Protein AF-A0A7S4FH14-F1 (afdb_monomer_lite)

Organism: NCBI:txid73025

Secondary structure (DSSP, 8-state):
-HHHHHHHHHHHHHHHHHHHHHHHHHHHHHHHHHHHHHHHHHHHHHHHHHHHHHHHHHHHHHHHHHHHHHHHHHHHHHHHHHHHHHHHHHHHHHHHHHHHHHHHHHHGGGS-HHHHHHHHHHHHHHHHHTT----S---HHHHH--HHHHHHHHHTT---SHHHHHH-

Radius of gyration: 48.87 Å; chains: 1; bounding box: 81×20×142 Å

Foldseek 3Di:
DVVVVVVVVVVVVVVVVVVVVVVVVVVVVVVVVVVVVVVVVVVVVVVVVVVVVVVVVVVVVVVVVVVVVVVVVVVVVVVVVVVVVVVVVCVLQVVVLVVLLVVCVVPVPVDDPVVSVVVSVVVCVVCVVVVRDHDPDHQNLVSPHDPVRLVVVVVVVQDNDSVSSSVD

Structure (mmCIF, N/CA/C/O backbone):
data_AF-A0A7S4FH14-F1
#
_entry.id   AF-A0A7S4FH14-F1
#
loop_
_atom_site.group_PDB
_atom_site.id
_atom_site.type_symbol
_atom_site.label_atom_id
_atom_site.label_alt_id
_atom_site.label_comp_id
_atom_site.label_asym_id
_atom_site.label_entity_id
_atom_site.label_seq_id
_atom_site.pdbx_PDB_ins_code
_atom_site.Cartn_x
_atom_site.Cartn_y
_atom_site.Cartn_z
_atom_site.occupancy
_atom_site.B_iso_or_equiv
_atom_site.auth_seq_id
_atom_site.auth_comp_id
_atom_site.auth_asym_id
_atom_site.auth_atom_id
_atom_site.pdbx_PDB_model_num
ATOM 1 N N . ALA A 1 1 ? -48.590 -9.017 102.529 1.00 54.22 1 ALA A N 1
ATOM 2 C CA . ALA A 1 1 ? -47.200 -8.582 102.793 1.00 54.22 1 ALA A CA 1
ATOM 3 C C . ALA A 1 1 ? -46.765 -7.620 101.686 1.00 54.22 1 ALA A C 1
ATOM 5 O O . ALA A 1 1 ? -46.846 -8.013 100.527 1.00 54.22 1 ALA A O 1
ATOM 6 N N . PRO A 1 2 ? -46.324 -6.393 102.009 1.00 77.00 2 PRO A N 1
ATOM 7 C CA . PRO A 1 2 ? -46.083 -5.311 101.038 1.00 77.00 2 PRO A CA 1
ATOM 8 C C . PRO A 1 2 ? -45.003 -5.642 99.998 1.00 77.00 2 PRO A C 1
ATOM 10 O O . PRO A 1 2 ? -45.086 -5.206 98.858 1.00 77.00 2 PRO A O 1
ATOM 13 N N . LYS A 1 3 ? -44.042 -6.501 100.355 1.00 75.88 3 LYS A N 1
ATOM 14 C CA . LYS A 1 3 ? -43.006 -6.980 99.432 1.00 75.88 3 LYS A CA 1
ATOM 15 C C . LYS A 1 3 ? -43.547 -7.832 98.275 1.00 75.88 3 LYS A C 1
ATOM 17 O O . LYS A 1 3 ? -42.924 -7.837 97.229 1.00 75.88 3 LYS A O 1
ATOM 22 N N . ARG A 1 4 ? -44.677 -8.537 98.444 1.00 77.31 4 ARG A N 1
ATOM 23 C CA . ARG A 1 4 ? -45.289 -9.333 97.359 1.00 77.31 4 ARG A CA 1
ATOM 24 C C . ARG A 1 4 ? -46.034 -8.450 96.357 1.00 77.31 4 ARG A C 1
ATOM 26 O O . ARG A 1 4 ? -45.814 -8.601 95.170 1.00 77.31 4 ARG A O 1
ATOM 33 N N . ALA A 1 5 ? -46.812 -7.480 96.839 1.00 78.06 5 ALA A N 1
ATOM 34 C CA . ALA A 1 5 ? -47.514 -6.523 95.978 1.00 78.06 5 ALA A CA 1
ATOM 35 C C . ALA A 1 5 ? -46.546 -5.602 95.208 1.00 78.06 5 ALA A C 1
ATOM 37 O O . ALA A 1 5 ? -46.769 -5.291 94.046 1.00 78.06 5 ALA A O 1
ATOM 38 N N . ALA A 1 6 ? -45.434 -5.198 95.836 1.00 81.12 6 ALA A N 1
ATOM 39 C CA . ALA A 1 6 ? -44.381 -4.444 95.153 1.00 81.12 6 ALA A CA 1
ATOM 40 C C . ALA A 1 6 ? -43.664 -5.272 94.071 1.00 81.12 6 ALA A C 1
ATOM 42 O O . ALA A 1 6 ? -43.244 -4.716 93.062 1.00 81.12 6 ALA A O 1
ATOM 43 N N . LEU A 1 7 ? -43.530 -6.585 94.283 1.00 84.12 7 LEU A N 1
ATOM 44 C CA . LEU A 1 7 ? -42.937 -7.506 93.314 1.00 84.12 7 LEU A CA 1
ATOM 45 C C . LEU A 1 7 ? -43.879 -7.727 92.125 1.00 84.12 7 LEU A C 1
ATOM 47 O O . LEU A 1 7 ? -43.431 -7.653 90.994 1.00 84.12 7 LEU A O 1
ATOM 51 N N . GLU A 1 8 ? -45.177 -7.896 92.376 1.00 84.81 8 GLU A N 1
ATOM 52 C CA . GLU A 1 8 ? -46.213 -8.038 91.344 1.00 84.81 8 GLU A CA 1
ATOM 53 C C . GLU A 1 8 ? -46.329 -6.783 90.463 1.00 84.81 8 GLU A C 1
ATOM 55 O O . GLU A 1 8 ? -46.238 -6.878 89.246 1.00 84.81 8 GLU A O 1
ATOM 60 N N . SER A 1 9 ? -46.372 -5.587 91.063 1.00 83.31 9 SER A N 1
ATOM 61 C CA . SER A 1 9 ? -46.390 -4.324 90.305 1.00 83.31 9 SER A CA 1
ATOM 62 C C . SER A 1 9 ? -45.100 -4.069 89.513 1.00 83.31 9 SER A C 1
ATOM 64 O O . SER A 1 9 ? -45.132 -3.444 88.453 1.00 83.31 9 SER A O 1
ATOM 66 N N . ALA A 1 10 ? -43.948 -4.519 90.020 1.00 84.44 10 ALA A N 1
ATOM 67 C CA . ALA A 1 10 ? -42.700 -4.461 89.266 1.00 84.44 10 ALA A CA 1
ATOM 68 C C . ALA A 1 10 ? -42.701 -5.464 88.103 1.00 84.44 10 ALA A C 1
ATOM 70 O O . ALA A 1 10 ? -42.185 -5.126 87.045 1.00 84.44 10 ALA A O 1
ATOM 71 N N . GLN A 1 11 ? -43.300 -6.644 88.289 1.00 85.12 11 GLN A N 1
ATOM 72 C CA . GLN A 1 11 ? -43.427 -7.680 87.266 1.00 85.12 11 GLN A CA 1
ATOM 73 C C . GLN A 1 11 ? -44.318 -7.213 86.109 1.00 85.12 11 GLN A C 1
ATOM 75 O O . GLN A 1 11 ? -43.882 -7.263 84.968 1.00 85.12 11 GLN A O 1
ATOM 80 N N . GLU A 1 12 ? -45.495 -6.648 86.399 1.00 88.50 12 GLU A N 1
ATOM 81 C CA . GLU A 1 12 ? -46.400 -6.104 85.372 1.00 88.50 12 GLU A CA 1
ATOM 82 C C . GLU A 1 12 ? -45.733 -5.006 84.532 1.00 88.50 12 GLU A C 1
ATOM 84 O O . GLU A 1 12 ? -45.836 -5.000 83.308 1.00 88.50 12 GLU A O 1
ATOM 89 N N . LYS A 1 13 ? -44.987 -4.096 85.174 1.00 87.44 13 LYS A N 1
ATOM 90 C CA . LYS A 1 13 ? -44.222 -3.058 84.462 1.00 87.44 13 LYS A CA 1
ATOM 91 C C . LYS A 1 13 ? -43.101 -3.637 83.608 1.00 87.44 13 LYS A C 1
ATOM 93 O O . LYS A 1 13 ? -42.772 -3.071 82.571 1.00 87.44 13 LYS A O 1
ATOM 98 N N . LEU A 1 14 ? -42.473 -4.714 84.070 1.00 90.25 14 LEU A N 1
ATOM 99 C CA . LEU A 1 14 ? -41.422 -5.404 83.330 1.00 90.25 14 LEU A CA 1
ATOM 100 C C . LEU A 1 14 ? -42.018 -6.063 82.078 1.00 90.25 14 LEU A C 1
ATOM 102 O O . LEU A 1 14 ? -41.462 -5.907 80.996 1.00 90.25 14 LEU A O 1
ATOM 106 N N . ASP A 1 15 ? -43.187 -6.691 82.208 1.00 90.81 15 ASP A N 1
ATOM 107 C CA . ASP A 1 15 ? -43.908 -7.317 81.099 1.00 90.81 15 ASP A CA 1
ATOM 108 C C . ASP A 1 15 ? -44.404 -6.276 80.074 1.00 90.81 15 ASP A C 1
ATOM 110 O O . ASP A 1 15 ? -44.220 -6.466 78.873 1.00 90.81 15 ASP A O 1
ATOM 114 N N . GLU A 1 16 ? -44.937 -5.129 80.520 1.00 90.94 16 GLU A N 1
ATOM 115 C CA . GLU A 1 16 ? -45.293 -4.006 79.632 1.00 90.94 16 GLU A CA 1
ATOM 116 C C . GLU A 1 16 ? -44.080 -3.464 78.863 1.00 90.94 16 GLU A C 1
ATOM 118 O O . GLU A 1 16 ? -44.149 -3.247 77.653 1.00 90.94 16 GLU A O 1
ATOM 123 N N . MET A 1 17 ? -42.956 -3.245 79.550 1.00 89.31 17 MET A N 1
ATOM 124 C CA . MET A 1 17 ? -41.737 -2.738 78.912 1.00 89.31 17 MET A CA 1
ATOM 125 C C . MET A 1 17 ? -41.138 -3.759 77.938 1.00 89.31 17 MET A C 1
ATOM 127 O O . MET A 1 17 ? -40.645 -3.360 76.885 1.00 89.31 17 MET A O 1
ATOM 131 N N . ASN A 1 18 ? -41.217 -5.056 78.249 1.00 91.25 18 ASN A N 1
ATOM 132 C CA . ASN A 1 18 ? -40.794 -6.122 77.341 1.00 91.25 18 ASN A CA 1
ATOM 133 C C . ASN A 1 18 ? -41.663 -6.170 76.079 1.00 91.25 18 ASN A C 1
ATOM 135 O O . ASN A 1 18 ? -41.116 -6.272 74.988 1.00 91.25 18 ASN A O 1
ATOM 139 N N . ALA A 1 19 ? -42.985 -6.018 76.197 1.00 92.06 19 ALA A N 1
ATOM 140 C CA . ALA A 1 19 ? -43.875 -5.995 75.036 1.00 92.06 19 ALA A CA 1
ATOM 141 C C . ALA A 1 19 ? -43.591 -4.799 74.106 1.00 92.06 19 ALA A C 1
ATOM 143 O O . ALA A 1 19 ? -43.599 -4.930 72.882 1.00 92.06 19 ALA A O 1
ATOM 144 N N . VAL A 1 20 ? -43.297 -3.623 74.676 1.00 92.56 20 VAL A N 1
ATOM 145 C CA . VAL A 1 20 ? -42.885 -2.441 73.896 1.00 92.56 20 VAL A CA 1
ATOM 146 C C . VAL A 1 20 ? -41.519 -2.654 73.240 1.00 92.56 20 VAL A C 1
ATOM 148 O O . VAL A 1 20 ? -41.323 -2.238 72.097 1.00 92.56 20 VAL A O 1
ATOM 151 N N . LEU A 1 21 ? -40.583 -3.299 73.943 1.00 92.88 21 LEU A N 1
ATOM 152 C CA . LEU A 1 21 ? -39.266 -3.637 73.409 1.00 92.88 21 LEU A CA 1
ATOM 153 C C . LEU A 1 21 ? -39.378 -4.600 72.220 1.00 92.88 21 LEU A C 1
ATOM 155 O O . LEU A 1 21 ? -38.785 -4.320 71.183 1.00 92.88 21 LEU A O 1
ATOM 159 N N . GLU A 1 22 ? -40.159 -5.675 72.347 1.00 93.56 22 GLU A N 1
ATOM 160 C CA . GLU A 1 22 ? -40.385 -6.650 71.271 1.00 93.56 22 GLU A CA 1
ATOM 161 C C . GLU A 1 22 ? -41.003 -5.980 70.039 1.00 93.56 22 GLU A C 1
ATOM 163 O O . GLU A 1 22 ? -40.469 -6.107 68.940 1.00 93.56 22 GLU A O 1
ATOM 168 N N . ALA A 1 23 ? -42.051 -5.168 70.217 1.00 92.81 23 ALA A N 1
ATOM 169 C CA . ALA A 1 23 ? -42.683 -4.454 69.106 1.00 92.81 23 ALA A CA 1
ATOM 170 C C . ALA A 1 23 ? -41.734 -3.458 68.409 1.00 92.81 23 ALA A C 1
ATOM 172 O O . ALA A 1 23 ? -41.819 -3.250 67.198 1.00 92.81 23 ALA A O 1
ATOM 173 N N . ALA A 1 24 ? -40.833 -2.812 69.159 1.00 92.31 24 ALA A N 1
ATOM 174 C CA . ALA A 1 24 ? -39.822 -1.923 68.590 1.00 92.31 24 ALA A CA 1
ATOM 175 C C . ALA A 1 24 ? -38.715 -2.696 67.853 1.00 92.31 24 ALA A C 1
ATOM 177 O O . ALA A 1 24 ? -38.249 -2.230 66.815 1.00 92.31 24 ALA A O 1
ATOM 178 N N . GLN A 1 25 ? -38.316 -3.865 68.365 1.00 93.50 25 GLN A N 1
ATOM 179 C CA . GLN A 1 25 ? -37.344 -4.753 67.721 1.00 93.50 25 GLN A CA 1
ATOM 180 C C . GLN A 1 25 ? -37.886 -5.334 66.414 1.00 93.50 25 GLN A C 1
ATOM 182 O O . GLN A 1 25 ? -37.171 -5.337 65.420 1.00 93.50 25 GLN A O 1
ATOM 187 N N . GLU A 1 26 ? -39.152 -5.748 66.387 1.00 94.75 26 GLU A N 1
ATOM 188 C CA . GLU A 1 26 ? -39.795 -6.305 65.193 1.00 94.75 26 GLU A CA 1
ATOM 189 C C . GLU A 1 26 ? -39.882 -5.259 64.067 1.00 94.75 26 GLU A C 1
ATOM 191 O O . GLU A 1 26 ? -39.520 -5.525 62.924 1.00 94.75 26 GLU A O 1
ATOM 196 N N . LYS A 1 27 ? -40.244 -4.014 64.411 1.00 93.31 27 LYS A N 1
ATOM 197 C CA . LYS A 1 27 ? -40.225 -2.883 63.468 1.00 93.31 27 LYS A CA 1
ATOM 198 C C . LYS A 1 27 ? -38.829 -2.521 62.980 1.00 93.31 27 LYS A C 1
ATOM 200 O O . LYS A 1 27 ? -38.676 -2.103 61.837 1.00 93.31 27 LYS A O 1
ATOM 205 N N . LEU A 1 28 ? -37.831 -2.598 63.860 1.00 94.56 28 LEU A N 1
ATOM 206 C CA . LEU A 1 28 ? -36.446 -2.345 63.478 1.00 94.56 28 LEU A CA 1
ATOM 207 C C . LEU A 1 28 ? -35.993 -3.389 62.456 1.00 94.56 28 LEU A C 1
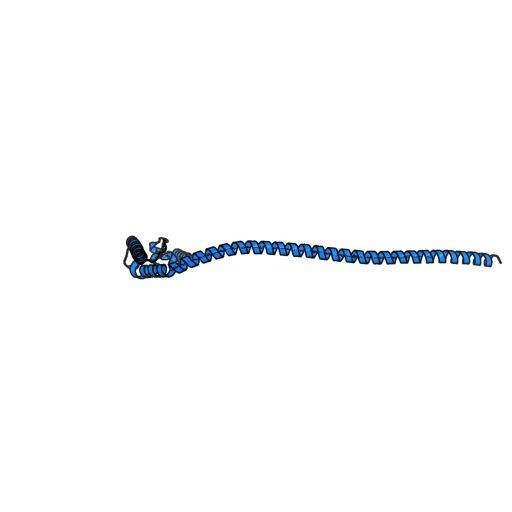ATOM 209 O O . LEU A 1 28 ? -35.438 -3.014 61.431 1.00 94.56 28 LEU A O 1
ATOM 213 N N . GLN A 1 29 ? -36.306 -4.660 62.708 1.00 95.50 29 GLN A N 1
ATOM 214 C CA . GLN A 1 29 ? -35.957 -5.763 61.824 1.00 95.50 29 GLN A CA 1
ATOM 215 C C . GLN A 1 29 ? -36.623 -5.632 60.446 1.00 95.50 29 GLN A C 1
ATOM 217 O O . GLN A 1 29 ? -35.950 -5.782 59.435 1.00 95.50 29 GLN A O 1
ATOM 222 N N . GLU A 1 30 ? -37.905 -5.254 60.385 1.00 95.31 30 GLU A N 1
ATOM 223 C CA . GLU A 1 30 ? -38.603 -5.011 59.111 1.00 95.31 30 GLU A CA 1
ATOM 224 C C . GLU A 1 30 ? -37.921 -3.912 58.273 1.00 95.31 30 GLU A C 1
ATOM 226 O O . GLU A 1 30 ? -37.735 -4.062 57.064 1.00 95.31 30 GLU A O 1
ATOM 231 N N . VAL A 1 31 ? -37.499 -2.818 58.917 1.00 95.81 31 VAL A N 1
ATOM 232 C CA . VAL A 1 31 ? -36.790 -1.720 58.241 1.00 95.81 31 VAL A CA 1
ATOM 233 C C . VAL A 1 31 ? -35.374 -2.130 57.830 1.00 95.81 31 VAL A C 1
ATOM 235 O O . VAL A 1 31 ? -34.914 -1.721 56.765 1.00 95.81 31 VAL A O 1
ATOM 238 N N . GLU A 1 32 ? -34.672 -2.915 58.650 1.00 95.38 32 GLU A N 1
ATOM 239 C CA . GLU A 1 32 ? -33.343 -3.446 58.323 1.00 95.38 32 GLU A CA 1
ATOM 240 C C . GLU A 1 32 ? -33.396 -4.387 57.110 1.00 95.38 32 GLU A C 1
ATOM 242 O O . GLU A 1 32 ? -32.584 -4.233 56.196 1.00 95.38 32 GLU A O 1
ATOM 247 N N . ASP A 1 33 ? -34.395 -5.271 57.043 1.00 95.75 33 ASP A N 1
ATOM 248 C CA . ASP A 1 33 ? -34.609 -6.182 55.915 1.00 95.75 33 ASP A CA 1
ATOM 249 C C . ASP A 1 33 ? -34.937 -5.412 54.617 1.00 95.75 33 ASP A C 1
ATOM 251 O O . ASP A 1 33 ? -34.396 -5.706 53.544 1.00 95.75 33 ASP A O 1
ATOM 255 N N . GLU A 1 34 ? -35.797 -4.385 54.691 1.00 95.94 34 GLU A N 1
ATOM 256 C CA . GLU A 1 34 ? -36.117 -3.536 53.534 1.00 95.94 34 GLU A CA 1
ATOM 257 C C . GLU A 1 34 ? -34.889 -2.739 53.063 1.00 95.94 34 GLU A C 1
ATOM 259 O O . GLU A 1 34 ? -34.645 -2.621 51.856 1.00 95.94 34 GLU A O 1
ATOM 264 N N . LEU A 1 35 ? -34.085 -2.232 54.005 1.00 96.50 35 LEU A N 1
ATOM 265 C CA . LEU A 1 35 ? -32.837 -1.532 53.712 1.00 96.50 35 LEU A CA 1
ATOM 266 C C . LEU A 1 35 ? -31.837 -2.457 53.008 1.00 96.50 35 LEU A C 1
ATOM 268 O O . LEU A 1 35 ? -31.251 -2.053 52.002 1.00 96.50 35 LEU A O 1
ATOM 272 N N . GLU A 1 36 ? -31.665 -3.689 53.493 1.00 96.62 36 GLU A N 1
ATOM 273 C CA . GLU A 1 36 ? -30.766 -4.675 52.885 1.00 96.62 36 GLU A CA 1
ATOM 274 C C . GLU A 1 36 ? -31.208 -5.021 51.457 1.00 96.62 36 GLU A C 1
ATOM 276 O O . GLU A 1 36 ? -30.391 -5.025 50.528 1.00 96.62 36 GLU A O 1
ATOM 281 N N . HIS A 1 37 ? -32.512 -5.216 51.240 1.00 96.75 37 HIS A N 1
ATOM 282 C CA . HIS A 1 37 ? -33.063 -5.453 49.907 1.00 96.75 37 HIS A CA 1
ATOM 283 C C . HIS A 1 37 ? -32.822 -4.267 48.956 1.00 96.75 37 HIS A C 1
ATOM 285 O O . HIS A 1 37 ? -32.394 -4.451 47.806 1.00 96.75 37 HIS A O 1
ATOM 291 N N . LEU A 1 38 ? -33.072 -3.035 49.417 1.00 96.69 38 LEU A N 1
ATOM 292 C CA . LEU A 1 38 ? -32.818 -1.827 48.628 1.00 96.69 38 LEU A CA 1
ATOM 293 C C . LEU A 1 38 ? -31.334 -1.681 48.294 1.00 96.69 38 LEU A C 1
ATOM 295 O O . LEU A 1 38 ? -30.996 -1.336 47.161 1.00 96.69 38 LEU A O 1
ATOM 299 N N . GLN A 1 39 ? -30.457 -1.964 49.255 1.00 96.56 39 GLN A N 1
ATOM 300 C CA . GLN A 1 39 ? -29.017 -1.857 49.075 1.00 96.56 39 GLN A CA 1
ATOM 301 C C . GLN A 1 39 ? -28.499 -2.896 48.076 1.00 96.56 39 GLN A C 1
ATOM 303 O O . GLN A 1 39 ? -27.777 -2.537 47.148 1.00 96.56 39 GLN A O 1
ATOM 308 N N . SER A 1 40 ? -28.963 -4.145 48.165 1.00 97.25 40 SER A N 1
ATOM 309 C CA . SER A 1 40 ? -28.644 -5.190 47.184 1.00 97.25 40 SER A CA 1
ATOM 310 C C . SER A 1 40 ? -29.100 -4.821 45.764 1.00 97.25 40 SER A C 1
ATOM 312 O O . SER A 1 40 ? -28.355 -4.978 44.789 1.00 97.25 40 SER A O 1
ATOM 314 N N . THR A 1 41 ? -30.309 -4.265 45.639 1.00 97.06 41 THR A N 1
ATOM 315 C CA . THR A 1 41 ? -30.852 -3.812 44.349 1.00 97.06 41 THR A CA 1
ATOM 316 C C . THR A 1 41 ? -30.047 -2.638 43.788 1.00 97.06 41 THR A C 1
ATOM 318 O O . THR A 1 41 ? -29.736 -2.605 42.595 1.00 97.06 41 THR A O 1
ATOM 321 N N . TYR A 1 42 ? -29.681 -1.684 44.646 1.00 97.44 42 TYR A N 1
ATOM 322 C CA . TYR A 1 42 ? -28.856 -0.539 44.279 1.00 97.44 42 TYR A CA 1
ATOM 323 C C . TYR A 1 42 ? -27.480 -0.983 43.776 1.00 97.44 42 TYR A C 1
ATOM 325 O O . TYR A 1 42 ? -27.076 -0.582 42.685 1.00 97.44 42 TYR A O 1
ATOM 333 N N . ASP A 1 43 ? -26.798 -1.861 44.512 1.00 97.56 43 ASP A N 1
ATOM 334 C CA . ASP A 1 43 ? -25.472 -2.360 44.144 1.00 97.56 43 ASP A CA 1
ATOM 335 C C . ASP A 1 43 ? -25.506 -3.117 42.809 1.00 97.56 43 ASP A C 1
ATOM 337 O O . ASP A 1 43 ? -24.645 -2.910 41.949 1.00 97.56 43 ASP A O 1
ATOM 341 N N . THR A 1 44 ? -26.551 -3.921 42.585 1.00 97.44 44 THR A N 1
ATOM 342 C CA . THR A 1 44 ? -26.769 -4.616 41.308 1.00 97.44 44 THR A CA 1
ATOM 343 C C . THR A 1 44 ? -26.967 -3.621 40.163 1.00 97.44 44 THR A C 1
ATOM 345 O O . THR A 1 44 ? -26.296 -3.716 39.136 1.00 97.44 44 THR A O 1
ATOM 348 N N . SER A 1 45 ? -27.827 -2.614 40.344 1.00 97.19 45 SER A N 1
ATOM 349 C CA . SER A 1 45 ? -28.076 -1.591 39.321 1.00 97.19 45 SER A CA 1
ATOM 350 C C . SER A 1 45 ? -26.831 -0.753 39.011 1.00 97.19 45 SER A C 1
ATOM 352 O O . SER A 1 45 ? -26.592 -0.402 37.852 1.00 97.19 45 SER A O 1
ATOM 354 N N . VAL A 1 46 ? -26.011 -0.444 40.019 1.00 98.06 46 VAL A N 1
ATOM 355 C CA . VAL A 1 46 ? -24.742 0.270 39.833 1.00 98.06 46 VAL A CA 1
ATOM 356 C C . VAL A 1 46 ? -23.748 -0.588 39.053 1.00 98.06 46 VAL A C 1
ATOM 358 O O . VAL A 1 46 ? -23.106 -0.071 38.134 1.00 98.06 46 VAL A O 1
ATOM 361 N N . ALA A 1 47 ? -23.645 -1.882 39.363 1.00 97.75 47 ALA A N 1
ATOM 362 C CA . ALA A 1 47 ? -22.787 -2.806 38.625 1.00 97.75 47 ALA A CA 1
ATOM 363 C C . ALA A 1 47 ? -23.218 -2.933 37.153 1.00 97.75 47 ALA A C 1
ATOM 365 O O . ALA A 1 47 ? -22.383 -2.826 36.253 1.00 97.75 47 ALA A O 1
ATOM 366 N N . GLU A 1 48 ? -24.520 -3.077 36.890 1.00 97.75 48 GLU A N 1
ATOM 367 C CA . GLU A 1 48 ? -25.065 -3.120 35.527 1.00 97.75 48 GLU A CA 1
ATOM 368 C C . GLU A 1 48 ? -24.793 -1.825 34.757 1.00 97.75 48 GLU A C 1
ATOM 370 O O . GLU A 1 48 ? -24.375 -1.859 33.598 1.00 97.75 48 GLU A O 1
ATOM 375 N N . LYS A 1 49 ? -24.976 -0.667 35.403 1.00 97.94 49 LYS A N 1
ATOM 376 C CA . LYS A 1 49 ? -24.664 0.629 34.798 1.00 97.94 49 LYS A CA 1
ATOM 377 C C . LYS A 1 49 ? -23.190 0.711 34.388 1.00 97.94 49 LYS A C 1
ATOM 379 O O . LYS A 1 49 ? -22.902 1.146 33.274 1.00 97.94 49 LYS A O 1
ATOM 384 N N . GLN A 1 50 ? -22.273 0.290 35.258 1.00 97.94 50 GLN A N 1
ATOM 385 C CA . GLN A 1 50 ? -20.836 0.315 34.973 1.00 97.94 50 GLN A CA 1
ATOM 386 C C . GLN A 1 50 ? -20.459 -0.613 33.809 1.00 97.94 50 GLN A C 1
ATOM 388 O O . GLN A 1 50 ? -19.674 -0.212 32.947 1.00 97.94 50 GLN A O 1
ATOM 393 N N . ASP A 1 51 ? -21.039 -1.817 33.733 1.00 97.94 51 ASP A N 1
ATOM 394 C CA . ASP A 1 51 ? -20.822 -2.723 32.594 1.00 97.94 51 ASP A CA 1
ATOM 395 C C . ASP A 1 51 ? -21.321 -2.105 31.281 1.00 97.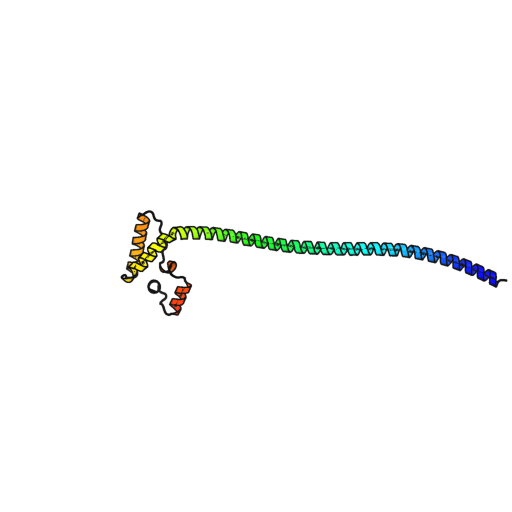94 51 ASP A C 1
ATOM 397 O O . ASP A 1 51 ? -20.615 -2.107 30.269 1.00 97.94 51 ASP A O 1
ATOM 401 N N . LEU A 1 52 ? -22.513 -1.505 31.296 1.00 98.12 52 LEU A N 1
ATOM 402 C CA . LEU A 1 52 ? -23.073 -0.843 30.120 1.00 98.12 52 LEU A CA 1
ATOM 403 C C . LEU A 1 52 ? -22.210 0.338 29.661 1.00 98.12 52 LEU A C 1
ATOM 405 O O . LEU A 1 52 ? -21.930 0.453 28.465 1.00 98.12 52 LEU A O 1
ATOM 409 N N . GLU A 1 53 ? -21.743 1.182 30.584 1.00 97.94 53 GLU A N 1
ATOM 410 C CA . GLU A 1 53 ? -20.833 2.293 30.278 1.00 97.94 53 GLU A CA 1
ATOM 411 C C . GLU A 1 53 ? -19.521 1.789 29.657 1.00 97.94 53 GLU A C 1
ATOM 413 O O . GLU A 1 53 ? -19.089 2.303 28.619 1.00 97.94 53 GLU A O 1
ATOM 418 N N . PHE A 1 54 ? -18.932 0.727 30.217 1.00 97.81 54 PHE A N 1
ATOM 419 C CA . PHE A 1 54 ? -17.730 0.099 29.667 1.00 97.81 54 PHE A CA 1
ATOM 420 C C . PHE A 1 54 ? -17.959 -0.450 28.252 1.00 97.81 54 PHE A C 1
ATOM 422 O O . PHE A 1 54 ? -17.148 -0.235 27.346 1.00 97.81 54 PHE A O 1
ATOM 429 N N . ARG A 1 55 ? -19.081 -1.139 28.025 1.00 97.69 55 ARG A N 1
ATOM 430 C CA . ARG A 1 55 ? -19.422 -1.705 26.714 1.00 97.69 55 ARG A CA 1
ATOM 431 C C . ARG A 1 55 ? -19.657 -0.626 25.663 1.00 97.69 55 ARG A C 1
ATOM 433 O O . ARG A 1 55 ? -19.256 -0.816 24.511 1.00 97.69 55 ARG A O 1
ATOM 440 N N . ILE A 1 56 ? -20.277 0.491 26.040 1.00 98.12 56 ILE A N 1
ATOM 441 C CA . ILE A 1 56 ? -20.475 1.645 25.156 1.00 98.12 56 ILE A CA 1
ATOM 442 C C . ILE A 1 56 ? -19.124 2.240 24.754 1.00 98.12 56 ILE A C 1
ATOM 444 O O . ILE A 1 56 ? -18.878 2.417 23.559 1.00 98.12 56 ILE A O 1
ATOM 448 N N . ASP A 1 57 ? -18.231 2.489 25.714 1.00 97.88 57 ASP A N 1
ATOM 449 C CA . ASP A 1 57 ? -16.893 3.025 25.439 1.00 97.88 57 ASP A CA 1
ATOM 450 C C . ASP A 1 57 ? -16.083 2.088 24.527 1.00 97.88 57 ASP A C 1
ATOM 452 O O . ASP A 1 57 ? -15.534 2.512 23.505 1.00 97.88 57 ASP A O 1
ATOM 456 N N . LEU A 1 58 ? -16.085 0.785 24.826 1.00 97.88 58 LEU A N 1
ATOM 457 C CA . LEU A 1 58 ? -15.409 -0.218 24.006 1.00 97.88 58 LEU A CA 1
ATOM 458 C C . LEU A 1 58 ? -15.964 -0.262 22.575 1.00 97.88 58 LEU A C 1
ATOM 460 O O . LEU A 1 58 ? -15.195 -0.326 21.611 1.00 97.88 58 LEU A O 1
ATOM 464 N N . SER A 1 59 ? -17.289 -0.236 22.423 1.00 97.88 59 SER A N 1
ATOM 465 C CA . SER A 1 59 ? -17.946 -0.246 21.113 1.00 97.88 59 SER A CA 1
ATOM 466 C C . SER A 1 59 ? -17.627 1.020 20.315 1.00 97.88 59 SER A C 1
ATOM 468 O O . SER A 1 59 ? -17.271 0.933 19.140 1.00 97.88 59 SER A O 1
ATOM 470 N N . SER A 1 60 ? -17.653 2.186 20.966 1.00 97.50 60 SER A N 1
ATOM 471 C CA . SER A 1 60 ? -17.299 3.474 20.362 1.00 97.50 60 SER A CA 1
ATOM 472 C C . SER A 1 60 ? -15.865 3.473 19.827 1.00 97.50 60 SER A C 1
ATOM 474 O O . SER A 1 60 ? -15.632 3.781 18.656 1.00 97.50 60 SER A O 1
ATOM 476 N N . LYS A 1 61 ? -14.903 3.010 20.637 1.00 97.75 61 LYS A N 1
ATOM 477 C CA . LYS A 1 61 ? -13.494 2.875 20.229 1.00 97.75 61 LYS A CA 1
ATOM 478 C C . LYS A 1 61 ? -13.326 1.937 19.036 1.00 97.75 61 LYS A C 1
ATOM 480 O O . LYS A 1 61 ? -12.591 2.250 18.099 1.00 97.75 61 LYS A O 1
ATOM 485 N N . ARG A 1 62 ? -14.026 0.797 19.035 1.00 97.88 62 ARG A N 1
ATOM 486 C CA . ARG A 1 62 ? -14.010 -0.151 17.907 1.00 97.88 62 ARG A CA 1
ATOM 487 C C . ARG A 1 62 ? -14.588 0.464 16.637 1.00 97.88 62 ARG A C 1
ATOM 489 O O . ARG A 1 62 ? -14.006 0.291 15.569 1.00 97.88 62 ARG A O 1
ATOM 496 N N . LEU A 1 63 ? -15.694 1.194 16.748 1.00 97.94 63 LEU A N 1
ATOM 497 C CA . LEU A 1 63 ? -16.335 1.856 15.615 1.00 97.94 63 LEU A CA 1
ATOM 498 C C . LEU A 1 63 ? -15.434 2.948 15.033 1.00 97.94 63 LEU A C 1
ATOM 500 O O . LEU A 1 63 ? -15.273 3.023 13.816 1.00 97.94 63 LEU A O 1
ATOM 504 N N . GLN A 1 64 ? -14.779 3.739 15.884 1.00 97.19 64 GLN A N 1
ATOM 505 C CA . GLN A 1 64 ? -13.811 4.739 15.444 1.00 97.19 64 GLN A CA 1
ATOM 506 C C . GLN A 1 64 ? -12.637 4.096 14.693 1.00 97.19 64 GLN A C 1
ATOM 508 O O . GLN A 1 64 ? -12.289 4.549 13.602 1.00 97.19 64 GLN A O 1
ATOM 513 N N . ALA A 1 65 ? -12.062 3.016 15.230 1.00 96.94 65 ALA A N 1
ATOM 514 C CA . ALA A 1 65 ? -10.979 2.291 14.570 1.00 96.94 65 ALA A CA 1
ATOM 515 C C . ALA A 1 65 ? -11.418 1.706 13.216 1.00 96.94 65 ALA A C 1
ATOM 517 O O . ALA A 1 65 ? -10.709 1.850 12.222 1.00 96.94 65 ALA A O 1
ATOM 518 N N . ALA A 1 66 ? -12.609 1.103 13.144 1.00 97.75 66 ALA A N 1
ATOM 519 C CA . ALA A 1 66 ? -13.164 0.582 11.896 1.00 97.75 66 ALA A CA 1
ATOM 520 C C . ALA A 1 66 ? -13.405 1.694 10.859 1.00 97.75 66 ALA A C 1
ATOM 522 O O . ALA A 1 66 ? -13.100 1.520 9.680 1.00 97.75 66 ALA A O 1
ATOM 523 N N . SER A 1 67 ? -13.893 2.860 11.289 1.00 95.88 67 SER A N 1
ATOM 524 C CA . SER A 1 67 ? -14.068 4.033 10.424 1.00 95.88 67 SER A CA 1
ATOM 525 C C . SER A 1 67 ? -12.731 4.529 9.857 1.00 95.88 67 SER A C 1
ATOM 527 O O . SER A 1 67 ? -12.597 4.754 8.655 1.00 95.88 67 SER A O 1
ATOM 529 N N . MET A 1 68 ? -11.688 4.603 10.689 1.00 95.62 68 MET A N 1
ATOM 530 C CA . MET A 1 68 ? -10.346 4.964 10.220 1.00 95.62 68 MET A CA 1
ATOM 531 C C . MET A 1 68 ? -9.795 3.953 9.208 1.00 95.62 68 MET A C 1
ATOM 533 O O . MET A 1 68 ? -9.270 4.356 8.172 1.00 95.62 68 MET A O 1
ATOM 537 N N . LEU A 1 69 ? -9.944 2.652 9.477 1.00 96.50 69 LEU A N 1
ATOM 538 C CA . LEU A 1 69 ? -9.485 1.589 8.577 1.00 96.50 69 LEU A CA 1
ATOM 539 C C . LEU A 1 69 ? -10.237 1.584 7.245 1.00 96.50 69 LEU A C 1
ATOM 541 O O . LEU A 1 69 ? -9.633 1.392 6.196 1.00 96.50 69 LEU A O 1
ATOM 545 N N . THR A 1 70 ? -11.550 1.804 7.264 1.00 96.50 70 THR A N 1
ATOM 546 C CA . THR A 1 70 ? -12.343 1.882 6.027 1.00 96.50 70 THR A CA 1
ATOM 547 C C . THR A 1 70 ? -11.960 3.102 5.197 1.00 96.50 70 THR A C 1
ATOM 549 O O . THR A 1 70 ? -11.815 2.986 3.982 1.00 96.50 70 THR A O 1
ATOM 552 N N . SER A 1 71 ? -11.708 4.247 5.839 1.00 94.88 71 SER A N 1
ATOM 553 C CA . SER A 1 71 ? -11.224 5.442 5.147 1.00 94.88 71 SER A CA 1
ATOM 554 C C . SER A 1 71 ? -9.827 5.255 4.552 1.00 94.88 71 SER A C 1
ATOM 556 O O . SER A 1 71 ? -9.596 5.697 3.427 1.00 94.88 71 SER A O 1
ATOM 558 N N . SER A 1 72 ? -8.888 4.637 5.277 1.00 94.56 72 SER A N 1
ATOM 559 C CA . SER A 1 72 ? -7.538 4.401 4.747 1.00 94.56 72 SER A CA 1
ATOM 560 C C . SER A 1 72 ? -7.553 3.380 3.611 1.00 94.56 72 SER A C 1
ATOM 562 O O . SER A 1 72 ? -6.882 3.579 2.600 1.00 94.56 72 SER A O 1
ATOM 564 N N . LEU A 1 73 ? -8.376 2.336 3.730 1.00 96.25 73 LEU A N 1
ATOM 565 C CA . LEU A 1 73 ? -8.545 1.334 2.684 1.00 96.25 73 LEU A CA 1
ATOM 566 C C . LEU A 1 73 ? -9.166 1.933 1.416 1.00 96.25 73 LEU A C 1
ATOM 568 O O . LEU A 1 73 ? -8.725 1.609 0.320 1.00 96.25 73 LEU A O 1
ATOM 572 N N . ALA A 1 74 ? -10.139 2.837 1.544 1.00 95.12 74 ALA A N 1
ATOM 573 C CA . ALA A 1 74 ? -10.744 3.503 0.391 1.00 95.12 74 ALA A CA 1
ATOM 574 C C . ALA A 1 74 ? -9.717 4.312 -0.422 1.00 95.12 74 ALA A C 1
ATOM 576 O O . ALA A 1 74 ? -9.726 4.261 -1.651 1.00 95.12 74 ALA A O 1
ATOM 577 N N . ALA A 1 75 ? -8.800 5.016 0.250 1.00 92.88 75 ALA A N 1
ATOM 578 C CA . ALA A 1 75 ? -7.709 5.718 -0.424 1.00 92.88 75 ALA A CA 1
ATOM 579 C C . ALA A 1 75 ? -6.752 4.744 -1.134 1.00 92.88 75 ALA A C 1
ATOM 581 O O . ALA A 1 75 ? -6.288 5.014 -2.243 1.00 92.88 75 ALA A O 1
ATOM 582 N N . GLU A 1 76 ? -6.489 3.595 -0.513 1.00 95.50 76 GLU A N 1
ATOM 583 C CA . GLU A 1 76 ? -5.601 2.576 -1.064 1.00 95.50 76 GLU A CA 1
ATOM 584 C C . GLU A 1 76 ? -6.187 1.892 -2.307 1.00 95.50 76 GLU A C 1
ATOM 586 O O . GLU A 1 76 ? -5.449 1.631 -3.253 1.00 95.50 76 GLU A O 1
ATOM 591 N N . VAL A 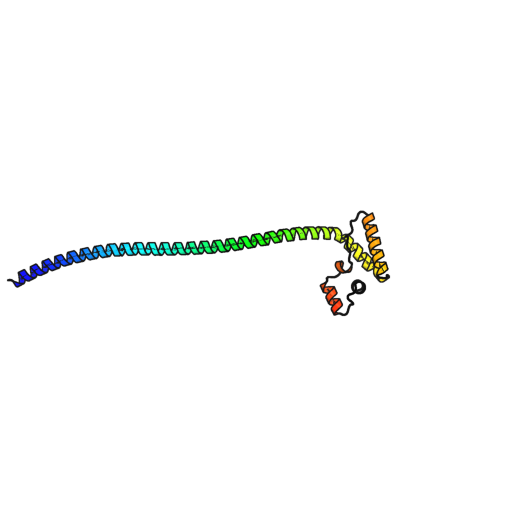1 77 ? -7.509 1.695 -2.366 1.00 96.12 77 VAL A N 1
ATOM 592 C CA . VAL A 1 77 ? -8.194 1.177 -3.563 1.00 96.12 77 VAL A CA 1
ATOM 593 C C . VAL A 1 77 ? -7.966 2.092 -4.767 1.00 96.12 77 VAL A C 1
ATOM 595 O O . VAL A 1 77 ? -7.517 1.621 -5.805 1.00 96.12 77 VAL A O 1
ATOM 598 N N . VAL A 1 78 ? -8.152 3.408 -4.616 1.00 95.75 78 VAL A N 1
ATOM 599 C CA . VAL A 1 78 ? -7.899 4.377 -5.704 1.00 95.75 78 VAL A CA 1
ATOM 600 C C . VAL A 1 78 ? -6.439 4.323 -6.168 1.00 95.75 78 VAL A C 1
ATOM 602 O O . VAL A 1 78 ? -6.133 4.395 -7.362 1.00 95.75 78 VAL A O 1
ATOM 605 N N . ARG A 1 79 ? -5.507 4.170 -5.222 1.00 96.38 79 ARG A N 1
ATOM 606 C CA . ARG A 1 79 ? -4.086 4.011 -5.538 1.00 96.38 79 ARG A CA 1
ATOM 607 C C . ARG A 1 79 ? -3.826 2.720 -6.318 1.00 96.38 79 ARG A C 1
ATOM 609 O O . ARG A 1 79 ? -3.019 2.733 -7.242 1.00 96.38 79 ARG A O 1
ATOM 616 N N . TRP A 1 80 ? -4.480 1.620 -5.963 1.00 97.19 80 TRP A N 1
ATOM 617 C CA . TRP A 1 80 ? -4.320 0.339 -6.651 1.00 97.19 80 TRP A CA 1
ATOM 618 C C . TRP A 1 80 ? -4.936 0.363 -8.043 1.00 97.19 80 TRP A C 1
ATOM 620 O O . TRP A 1 80 ? -4.300 -0.129 -8.968 1.00 97.19 80 TRP A O 1
ATOM 630 N N . ASP A 1 81 ? -6.090 1.003 -8.216 1.00 96.75 81 ASP A N 1
ATOM 631 C CA . ASP A 1 81 ? -6.712 1.184 -9.529 1.00 96.75 81 ASP A CA 1
ATOM 632 C C . ASP A 1 81 ? -5.791 1.979 -10.462 1.00 96.75 81 ASP A C 1
ATOM 634 O O . ASP A 1 81 ? -5.475 1.529 -11.563 1.00 96.75 81 ASP A O 1
ATOM 638 N N . SER A 1 82 ? -5.247 3.110 -9.994 1.00 95.81 82 SER A N 1
ATOM 639 C CA . SER A 1 82 ? -4.283 3.884 -10.795 1.00 95.81 82 SER A CA 1
ATOM 640 C C . SER A 1 82 ? -2.989 3.113 -11.091 1.00 95.81 82 SER A C 1
ATOM 642 O O . SER A 1 82 ? -2.417 3.249 -12.174 1.00 95.81 82 SER A O 1
ATOM 644 N N . LEU A 1 83 ? -2.521 2.277 -10.157 1.00 96.12 83 LEU A N 1
ATOM 645 C CA . LEU A 1 83 ? -1.369 1.405 -10.380 1.00 96.12 83 LEU A CA 1
ATOM 646 C C . LEU A 1 83 ? -1.669 0.334 -11.435 1.00 96.12 83 LEU A C 1
ATOM 648 O O . LEU A 1 83 ? -0.831 0.102 -12.301 1.00 96.12 83 LEU A O 1
ATOM 652 N N . LEU A 1 84 ? -2.846 -0.291 -11.386 1.00 96.81 84 LEU A N 1
ATOM 653 C CA . LEU A 1 84 ? -3.281 -1.285 -12.366 1.00 96.81 84 LEU A CA 1
ATOM 654 C C . LEU A 1 84 ? -3.366 -0.682 -13.769 1.00 96.81 84 LEU A C 1
ATOM 656 O O . LEU A 1 84 ? -2.817 -1.263 -14.701 1.00 96.81 84 LEU A O 1
ATOM 660 N N . GLU A 1 85 ? -3.951 0.509 -13.914 1.00 95.44 85 GLU A N 1
ATOM 661 C CA . GLU A 1 85 ? -3.997 1.212 -15.202 1.00 95.44 85 GLU A CA 1
ATOM 662 C C . GLU A 1 85 ? -2.597 1.504 -15.764 1.00 95.44 85 GLU A C 1
ATOM 664 O O . GLU A 1 85 ? -2.371 1.426 -16.974 1.00 95.44 85 GLU A O 1
ATOM 669 N N . ASN A 1 86 ? -1.645 1.867 -14.901 1.00 91.75 86 ASN A N 1
ATOM 670 C CA . ASN A 1 86 ? -0.269 2.121 -15.321 1.00 91.75 86 ASN A CA 1
ATOM 671 C C . ASN A 1 86 ? 0.445 0.826 -15.717 1.00 91.75 86 ASN A C 1
ATOM 673 O O . ASN A 1 86 ? 1.079 0.785 -16.770 1.00 91.75 86 ASN A O 1
ATOM 677 N N . LEU A 1 87 ? 0.287 -0.242 -14.931 1.00 93.06 87 LEU A N 1
ATOM 678 C CA . LEU A 1 87 ? 0.850 -1.555 -15.241 1.00 93.06 87 LEU A CA 1
ATOM 679 C C . LEU A 1 87 ? 0.293 -2.115 -16.550 1.00 93.06 87 LEU A C 1
ATOM 681 O O . LEU A 1 87 ? 1.046 -2.678 -17.338 1.00 93.06 87 LEU A O 1
ATOM 685 N N . GLU A 1 88 ? -0.996 -1.928 -16.829 1.00 92.69 88 GLU A N 1
ATOM 686 C CA . GLU A 1 88 ? -1.600 -2.374 -18.084 1.00 92.69 88 GLU A CA 1
ATOM 687 C C . GLU A 1 88 ? -0.991 -1.644 -19.292 1.00 92.69 88 GLU A C 1
ATOM 689 O O . GLU A 1 88 ? -0.622 -2.280 -20.284 1.00 92.69 88 GLU A O 1
ATOM 694 N N . LYS A 1 89 ? -0.785 -0.324 -19.188 1.00 88.56 89 LYS A N 1
ATOM 695 C CA . LYS A 1 89 ? -0.083 0.466 -20.217 1.00 88.56 89 LYS A CA 1
ATOM 696 C C . LYS A 1 89 ? 1.366 0.006 -20.396 1.00 88.56 89 LYS A C 1
ATOM 698 O O . LYS A 1 89 ? 1.831 -0.137 -21.528 1.00 88.56 89 LYS A O 1
ATOM 703 N N . GLU A 1 90 ? 2.080 -0.249 -19.301 1.00 87.75 90 GLU A N 1
ATOM 704 C CA . GLU A 1 90 ? 3.456 -0.756 -19.340 1.00 87.75 90 GLU A CA 1
ATOM 705 C C . GLU A 1 90 ? 3.530 -2.143 -19.986 1.00 87.75 90 GLU A C 1
ATOM 707 O O . GLU A 1 90 ? 4.384 -2.375 -20.843 1.00 87.75 90 GLU A O 1
ATOM 712 N N . MET A 1 91 ? 2.599 -3.043 -19.656 1.00 89.88 91 MET A N 1
ATOM 713 C CA . MET A 1 91 ? 2.510 -4.379 -20.247 1.00 89.88 91 MET A CA 1
ATOM 714 C C . MET A 1 91 ? 2.257 -4.331 -21.755 1.00 89.88 91 MET A C 1
ATOM 716 O O . MET A 1 91 ? 2.867 -5.104 -22.493 1.00 89.88 91 MET A O 1
ATOM 720 N N . GLN A 1 92 ? 1.410 -3.414 -22.232 1.00 89.06 92 GLN A N 1
ATOM 721 C CA . GLN A 1 92 ? 1.191 -3.214 -23.669 1.00 89.06 92 GLN A CA 1
ATOM 722 C C . GLN A 1 92 ? 2.466 -2.736 -24.384 1.00 89.06 92 GLN A C 1
ATOM 724 O O . GLN A 1 92 ? 2.756 -3.174 -25.498 1.00 89.06 92 GLN A O 1
ATOM 729 N N . CYS A 1 93 ? 3.263 -1.882 -23.733 1.00 87.62 93 CYS A N 1
ATOM 730 C CA . CYS A 1 93 ? 4.516 -1.358 -24.286 1.00 87.62 93 CYS A CA 1
ATOM 731 C C . CYS A 1 93 ? 5.705 -2.328 -24.148 1.00 87.62 93 CYS A C 1
ATOM 733 O O . CYS A 1 93 ? 6.714 -2.169 -24.843 1.00 87.62 93 CYS A O 1
ATOM 735 N N . LEU A 1 94 ? 5.609 -3.327 -23.266 1.00 89.88 94 LEU A N 1
ATOM 736 C CA . LEU A 1 94 ? 6.713 -4.209 -22.885 1.00 89.88 94 LEU A CA 1
ATOM 737 C C . LEU A 1 94 ? 7.389 -4.908 -24.081 1.00 89.88 94 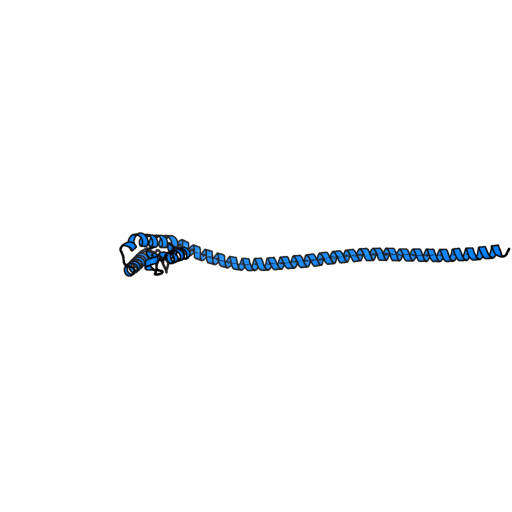LEU A C 1
ATOM 739 O O . LEU A 1 94 ? 8.617 -4.843 -24.164 1.00 89.88 94 LEU A O 1
ATOM 743 N N . PRO A 1 95 ? 6.670 -5.516 -25.048 1.00 90.94 95 PRO A N 1
ATOM 744 C CA . PRO A 1 95 ? 7.321 -6.186 -26.175 1.00 90.94 95 PRO A CA 1
ATOM 745 C C . PRO A 1 95 ? 8.158 -5.232 -27.036 1.00 90.94 95 PRO A C 1
ATOM 747 O O . PRO A 1 95 ? 9.239 -5.596 -27.500 1.00 90.94 95 PRO A O 1
ATOM 750 N N . LEU A 1 96 ? 7.684 -3.995 -27.226 1.00 91.38 96 LEU A N 1
ATOM 751 C CA . LEU A 1 96 ? 8.383 -2.973 -28.010 1.00 91.38 96 LEU A CA 1
ATOM 752 C C . LEU A 1 96 ? 9.620 -2.460 -27.274 1.00 91.38 96 LEU A C 1
ATOM 754 O O . LEU A 1 96 ? 10.676 -2.301 -27.885 1.00 91.38 96 LEU A O 1
ATOM 758 N N . ASN A 1 97 ? 9.512 -2.266 -25.961 1.00 90.88 97 ASN A N 1
ATOM 759 C CA . ASN A 1 97 ? 10.643 -1.901 -25.114 1.00 90.88 97 ASN A CA 1
ATOM 760 C C . ASN A 1 97 ? 11.734 -2.974 -25.123 1.00 90.88 97 ASN A C 1
ATOM 762 O O . ASN A 1 97 ? 12.905 -2.651 -25.316 1.00 90.88 97 ASN A O 1
ATOM 766 N N . VAL A 1 98 ? 11.358 -4.250 -24.996 1.00 92.31 98 VAL A N 1
ATOM 767 C CA . VAL A 1 98 ? 12.301 -5.376 -25.063 1.00 92.31 98 VAL A CA 1
ATOM 768 C C . VAL A 1 98 ? 12.952 -5.465 -26.442 1.00 92.31 98 VAL A C 1
ATOM 770 O O . VAL A 1 98 ? 14.164 -5.667 -26.534 1.00 92.31 98 VAL A O 1
ATOM 773 N N . PHE A 1 99 ? 12.189 -5.265 -27.520 1.00 92.38 99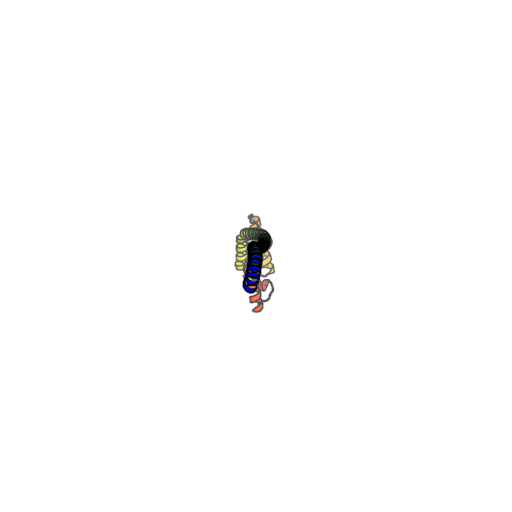 PHE A N 1
ATOM 774 C CA . PHE A 1 99 ? 12.732 -5.232 -28.878 1.00 92.38 99 PHE A CA 1
ATOM 775 C C . PHE A 1 99 ? 13.768 -4.113 -29.050 1.00 92.38 99 PHE A C 1
ATOM 777 O O . PHE A 1 99 ? 14.880 -4.371 -29.513 1.00 92.38 99 PHE A O 1
ATOM 784 N N . LEU A 1 100 ? 13.430 -2.886 -28.643 1.00 92.75 100 LEU A N 1
ATOM 785 C CA . LEU A 1 100 ? 14.334 -1.740 -28.732 1.00 92.75 100 LEU A CA 1
ATOM 786 C C . LEU A 1 100 ? 15.583 -1.945 -27.870 1.00 92.75 100 LEU A C 1
ATOM 788 O O . LEU A 1 100 ? 16.687 -1.727 -28.358 1.00 92.75 100 LEU A O 1
ATOM 792 N N . ALA A 1 101 ? 15.437 -2.432 -26.636 1.00 93.38 101 ALA A N 1
ATOM 793 C CA . ALA A 1 101 ? 16.568 -2.738 -25.762 1.00 93.38 101 ALA A CA 1
ATOM 794 C C . ALA A 1 101 ? 17.493 -3.801 -26.373 1.00 93.38 101 ALA A C 1
ATOM 796 O O . ALA A 1 101 ? 18.710 -3.622 -26.399 1.00 93.38 101 ALA A O 1
ATOM 797 N N . SER A 1 102 ? 16.920 -4.860 -26.946 1.00 93.94 102 SER A N 1
ATOM 798 C CA . SER A 1 102 ? 17.679 -5.914 -27.629 1.00 93.94 102 SER A CA 1
ATOM 799 C C . SER A 1 102 ? 18.437 -5.372 -28.845 1.00 93.94 102 SER A C 1
ATOM 801 O O . SER A 1 102 ? 19.605 -5.701 -29.045 1.00 93.94 102 SER A O 1
ATOM 803 N N . ALA A 1 103 ? 17.804 -4.501 -29.638 1.00 92.69 103 ALA A N 1
ATOM 804 C CA . ALA A 1 103 ? 18.448 -3.837 -30.767 1.00 92.69 103 ALA A CA 1
ATOM 805 C C . ALA A 1 103 ? 19.591 -2.913 -30.309 1.00 92.69 103 ALA A C 1
ATOM 807 O O . ALA A 1 103 ? 20.660 -2.904 -30.922 1.00 92.69 103 ALA A O 1
ATOM 808 N N . CYS A 1 104 ? 19.409 -2.180 -29.209 1.00 92.88 104 CYS A N 1
ATOM 809 C CA . CYS A 1 104 ? 20.471 -1.369 -28.624 1.00 92.88 104 CYS A CA 1
ATOM 810 C C . CYS A 1 104 ? 21.674 -2.233 -28.224 1.00 92.88 104 CYS A C 1
ATOM 812 O O . CYS A 1 104 ? 22.778 -1.963 -28.688 1.00 92.88 104 CYS A O 1
ATOM 814 N N . ILE A 1 105 ? 21.466 -3.308 -27.453 1.00 92.06 105 ILE A N 1
ATOM 815 C CA . ILE A 1 105 ? 22.545 -4.219 -27.026 1.00 92.06 105 ILE A CA 1
ATOM 816 C C . ILE A 1 105 ? 23.281 -4.806 -28.240 1.00 92.06 105 ILE A C 1
ATOM 818 O O . ILE A 1 105 ? 24.509 -4.845 -28.265 1.00 92.06 105 ILE A O 1
ATOM 822 N N . ALA A 1 106 ? 22.545 -5.226 -29.273 1.00 93.31 106 ALA A N 1
ATOM 823 C CA . ALA A 1 106 ? 23.128 -5.861 -30.452 1.00 93.31 106 ALA A CA 1
ATOM 824 C C . ALA A 1 106 ? 23.967 -4.907 -31.323 1.00 93.31 106 ALA A C 1
ATOM 826 O O . ALA A 1 106 ? 24.945 -5.343 -31.929 1.00 93.31 106 ALA A O 1
ATOM 827 N N . TYR A 1 107 ? 23.594 -3.624 -31.416 1.00 91.12 107 TYR A N 1
ATOM 828 C CA . TYR A 1 107 ? 24.182 -2.707 -32.401 1.00 91.12 107 TYR A CA 1
ATOM 829 C C . TYR A 1 107 ? 24.974 -1.535 -31.805 1.00 91.12 107 TYR A C 1
ATOM 831 O O . TYR A 1 107 ? 25.811 -0.974 -32.509 1.00 91.12 107 TYR A O 1
ATOM 839 N N . PHE A 1 108 ? 24.774 -1.144 -30.542 1.00 91.69 108 PHE A N 1
ATOM 840 C CA . PHE A 1 108 ? 25.395 0.067 -29.974 1.00 91.69 108 PHE A CA 1
ATOM 841 C C . PHE A 1 108 ? 26.921 0.009 -29.885 1.00 91.69 108 PHE A C 1
ATOM 843 O O . PHE A 1 108 ? 27.568 1.056 -29.992 1.00 91.69 108 PHE A O 1
ATOM 850 N N . GLY A 1 109 ? 27.499 -1.185 -29.727 1.00 87.81 109 GLY A N 1
ATOM 851 C CA . GLY A 1 109 ? 28.935 -1.361 -29.489 1.00 87.81 109 GLY A CA 1
ATOM 852 C C . GLY A 1 109 ? 29.842 -0.711 -30.542 1.00 87.81 109 GLY A C 1
ATOM 853 O O . GLY A 1 109 ? 30.920 -0.234 -30.205 1.00 87.81 109 GLY A O 1
ATOM 854 N N . ALA A 1 110 ? 29.398 -0.617 -31.799 1.00 88.50 110 ALA A N 1
ATOM 855 C CA . ALA A 1 110 ? 30.192 -0.057 -32.897 1.00 88.50 110 ALA A CA 1
ATOM 856 C C . ALA A 1 110 ? 29.988 1.454 -33.131 1.00 88.50 110 ALA A C 1
ATOM 858 O O . ALA A 1 110 ? 30.652 2.036 -33.990 1.00 88.50 110 ALA A O 1
ATOM 859 N N . PHE A 1 111 ? 29.057 2.098 -32.420 1.00 91.88 111 PHE A N 1
ATOM 860 C CA . PHE A 1 111 ? 28.589 3.446 -32.753 1.00 91.88 111 PHE A CA 1
ATOM 861 C C . PHE A 1 111 ? 28.791 4.462 -31.629 1.00 91.88 111 PHE A C 1
ATOM 863 O O . PHE A 1 111 ? 28.751 4.134 -30.445 1.00 91.88 111 PHE A O 1
ATOM 870 N N . THR A 1 112 ? 28.934 5.733 -32.017 1.00 91.38 112 THR A N 1
ATOM 871 C CA . THR A 1 112 ? 29.010 6.878 -31.099 1.00 91.38 112 THR A CA 1
ATOM 872 C C . THR A 1 112 ? 27.644 7.218 -30.501 1.00 91.38 112 THR A C 1
ATOM 874 O O . THR A 1 112 ? 26.608 6.972 -31.124 1.00 91.38 112 THR A O 1
ATOM 877 N N . ALA A 1 113 ? 27.629 7.858 -29.328 1.00 88.69 113 ALA A N 1
ATOM 878 C CA . ALA A 1 113 ? 26.401 8.250 -28.625 1.00 88.69 113 ALA A CA 1
ATOM 879 C C . ALA A 1 113 ? 25.408 9.028 -29.514 1.00 88.69 113 ALA A C 1
ATOM 881 O O . ALA A 1 113 ? 24.219 8.721 -29.559 1.00 88.69 113 ALA A O 1
ATOM 882 N N . SER A 1 114 ? 25.897 9.979 -30.316 1.00 91.06 114 SER A N 1
ATOM 883 C CA . SER A 1 114 ? 25.047 10.768 -31.219 1.00 91.06 114 SER A CA 1
ATOM 884 C C . SER A 1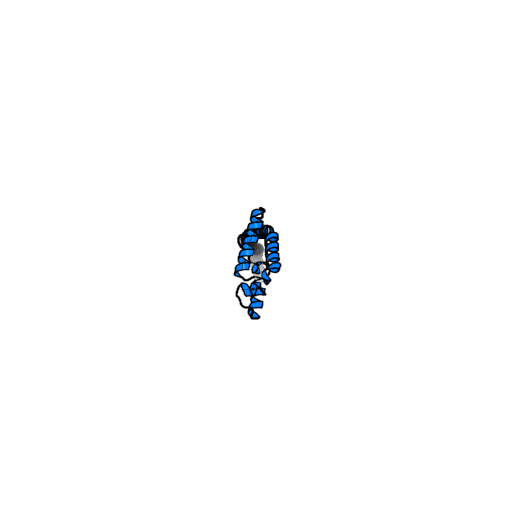 114 ? 24.425 9.945 -32.352 1.00 91.06 114 SER A C 1
ATOM 886 O O . SER A 1 114 ? 23.330 10.267 -32.817 1.00 91.06 114 SER A O 1
ATOM 888 N N . TYR A 1 115 ? 25.095 8.884 -32.809 1.00 92.75 115 TYR A N 1
ATOM 889 C CA . TYR A 1 115 ? 24.557 7.984 -33.827 1.00 92.75 115 TYR A CA 1
ATOM 890 C C . TYR A 1 115 ? 23.569 6.971 -33.235 1.00 92.75 115 TYR A C 1
ATOM 892 O O . TYR A 1 115 ? 22.546 6.689 -33.859 1.00 92.75 115 TYR A O 1
ATOM 900 N N . ARG A 1 116 ? 23.816 6.493 -32.007 1.00 93.00 116 ARG A N 1
ATOM 901 C CA . ARG A 1 116 ? 22.897 5.617 -31.257 1.00 93.00 116 ARG A CA 1
ATOM 902 C C . ARG A 1 116 ? 21.507 6.244 -31.105 1.00 93.00 116 ARG A C 1
ATOM 904 O O . ARG A 1 116 ? 20.512 5.593 -31.412 1.00 93.00 116 ARG A O 1
ATOM 911 N N . LEU A 1 117 ? 21.431 7.535 -30.764 1.00 90.56 117 LEU A N 1
ATOM 912 C CA . LEU A 1 117 ? 20.155 8.263 -30.681 1.00 90.56 117 LEU A CA 1
ATOM 913 C C . LEU A 1 117 ? 19.393 8.270 -32.018 1.00 90.56 117 LEU A C 1
ATOM 915 O O . LEU A 1 117 ? 18.187 8.037 -32.053 1.00 90.56 117 LEU A O 1
ATOM 919 N N . LYS A 1 118 ? 20.097 8.469 -33.141 1.00 93.00 118 LYS A N 1
ATOM 920 C CA . LYS A 1 118 ? 19.485 8.439 -34.484 1.00 93.00 118 LYS A CA 1
ATOM 921 C C . LYS A 1 118 ? 18.965 7.048 -34.859 1.00 93.00 118 LYS A C 1
ATOM 923 O O . LYS A 1 118 ? 17.943 6.949 -35.534 1.00 93.00 118 LYS A O 1
ATOM 928 N N . LEU A 1 119 ? 19.663 5.987 -34.451 1.00 92.88 119 LEU A N 1
ATOM 929 C CA . LEU A 1 119 ? 19.234 4.598 -34.654 1.00 92.88 119 LEU A CA 1
ATOM 930 C C . LEU A 1 119 ? 17.929 4.302 -33.914 1.00 92.88 119 LEU A C 1
ATOM 932 O O . LEU A 1 119 ? 17.000 3.786 -34.530 1.00 92.88 119 LEU A O 1
ATOM 936 N N . VAL A 1 120 ? 17.842 4.685 -32.637 1.00 92.12 120 VAL A N 1
ATOM 937 C CA . VAL A 1 120 ? 16.635 4.491 -31.819 1.00 92.12 120 VAL A CA 1
ATOM 938 C C . VAL A 1 120 ? 15.433 5.201 -32.438 1.00 92.12 120 VAL A C 1
ATOM 940 O O . VAL A 1 120 ? 14.390 4.579 -32.627 1.00 92.12 120 VAL A O 1
ATOM 943 N N . GLU A 1 121 ? 15.583 6.466 -32.834 1.00 91.75 121 GLU A N 1
ATOM 944 C CA . GLU A 1 121 ? 14.499 7.220 -33.479 1.00 91.75 121 GLU A CA 1
ATOM 945 C C . GLU A 1 121 ? 14.088 6.612 -34.827 1.00 91.75 121 GLU A C 1
ATOM 947 O O . GLU A 1 121 ? 12.899 6.518 -35.141 1.00 91.75 121 GLU A O 1
ATOM 952 N N . LYS A 1 122 ? 15.049 6.099 -35.606 1.00 93.12 122 LYS A N 1
ATOM 953 C CA . LYS A 1 122 ? 14.749 5.375 -36.847 1.00 93.12 122 LYS A CA 1
ATOM 954 C C . LYS A 1 122 ? 13.954 4.094 -36.580 1.00 93.12 122 LYS A C 1
ATOM 956 O O . LYS A 1 122 ? 12.998 3.821 -37.303 1.00 93.12 122 LYS A O 1
ATOM 961 N N . TRP A 1 123 ? 14.329 3.307 -35.573 1.00 93.25 123 TRP A N 1
ATOM 962 C CA . TRP A 1 123 ? 13.612 2.079 -35.219 1.00 93.25 123 TRP A CA 1
ATOM 963 C C . TRP A 1 123 ? 12.204 2.366 -34.702 1.00 93.25 123 TRP A C 1
ATOM 965 O O . TRP A 1 123 ? 11.262 1.727 -35.167 1.00 93.25 123 TRP A O 1
ATOM 975 N N . LYS A 1 124 ? 12.032 3.374 -33.838 1.00 91.56 124 LYS A N 1
ATOM 976 C CA . LYS A 1 124 ? 10.705 3.847 -33.412 1.00 91.56 124 LYS A CA 1
ATOM 977 C C . LYS A 1 124 ? 9.841 4.249 -34.607 1.00 91.56 124 LYS A C 1
ATOM 979 O O . LYS A 1 124 ? 8.706 3.799 -34.714 1.00 91.56 124 LYS A O 1
ATOM 984 N N . GLY A 1 125 ? 10.387 5.023 -35.549 1.00 91.50 125 GLY A N 1
ATOM 985 C CA . GLY A 1 125 ? 9.666 5.417 -36.763 1.00 91.50 125 GLY A CA 1
ATOM 986 C C . GLY A 1 125 ? 9.207 4.225 -37.612 1.00 91.50 125 GLY A C 1
ATOM 987 O O . GLY A 1 125 ? 8.095 4.229 -38.135 1.00 91.50 125 GLY A O 1
ATOM 988 N N . LEU A 1 126 ? 10.028 3.172 -37.711 1.00 92.00 126 LEU A N 1
ATOM 989 C CA . LEU A 1 126 ? 9.659 1.937 -38.412 1.00 92.00 126 LEU A CA 1
ATOM 990 C C . LEU A 1 126 ? 8.549 1.159 -37.695 1.00 92.00 126 LEU A C 1
ATOM 992 O O . LEU A 1 126 ? 7.669 0.621 -38.362 1.00 92.00 126 LEU A O 1
ATOM 996 N N . LEU A 1 127 ? 8.578 1.103 -36.363 1.00 91.00 127 LEU A N 1
ATOM 997 C CA . LEU A 1 127 ? 7.542 0.450 -35.560 1.00 91.00 127 LEU A CA 1
ATOM 998 C C . LEU A 1 127 ? 6.200 1.191 -35.677 1.00 91.00 127 LEU A C 1
ATOM 1000 O O . LEU A 1 127 ? 5.179 0.564 -35.953 1.00 91.00 127 LEU A O 1
ATOM 1004 N N . VAL A 1 128 ? 6.216 2.526 -35.608 1.00 90.62 128 VAL A N 1
ATOM 1005 C CA . VAL A 1 128 ? 5.021 3.363 -35.818 1.00 90.62 128 VAL A CA 1
ATOM 1006 C C . VAL A 1 128 ? 4.455 3.179 -37.229 1.00 90.62 128 VAL A C 1
ATOM 1008 O O . VAL A 1 128 ? 3.251 3.008 -37.395 1.00 90.62 128 VAL A O 1
ATOM 1011 N N . ALA A 1 129 ? 5.307 3.111 -38.258 1.00 92.06 129 ALA A N 1
ATOM 1012 C CA . ALA A 1 129 ? 4.869 2.832 -39.629 1.00 92.06 129 ALA A CA 1
ATOM 1013 C C . ALA A 1 129 ? 4.225 1.439 -39.801 1.00 92.06 129 ALA A C 1
ATOM 1015 O O . ALA A 1 129 ? 3.520 1.199 -40.781 1.00 92.06 129 ALA A O 1
ATOM 1016 N N . LYS A 1 130 ? 4.461 0.514 -38.862 1.00 90.88 130 LYS A N 1
ATOM 1017 C CA . LYS A 1 130 ? 3.820 -0.807 -38.797 1.00 90.88 130 LYS A CA 1
ATOM 1018 C C . LYS A 1 130 ? 2.553 -0.827 -37.935 1.00 90.88 130 LYS A C 1
ATOM 1020 O O . LYS A 1 130 ? 1.971 -1.895 -37.778 1.00 90.88 130 LYS A O 1
ATOM 1025 N N . GLY A 1 131 ? 2.117 0.324 -37.422 1.00 87.25 131 GLY A N 1
ATOM 1026 C CA . GLY A 1 131 ? 0.944 0.444 -36.555 1.00 87.25 131 GLY A CA 1
ATOM 1027 C C . GLY A 1 131 ? 1.199 -0.003 -35.115 1.00 87.25 131 GLY A C 1
ATOM 1028 O O . GLY A 1 131 ? 0.252 -0.349 -34.418 1.00 87.25 131 GLY A O 1
ATOM 1029 N N . LEU A 1 132 ? 2.464 -0.047 -34.684 1.00 87.56 132 LEU A N 1
ATOM 1030 C CA . LEU A 1 132 ? 2.837 -0.371 -33.310 1.00 87.56 132 LEU A CA 1
ATOM 1031 C C . LEU A 1 132 ? 3.104 0.926 -32.548 1.00 87.56 132 LEU A C 1
ATOM 1033 O O . LEU A 1 132 ? 4.081 1.629 -32.829 1.00 87.56 132 LEU A O 1
ATOM 1037 N N . ASP A 1 133 ? 2.242 1.225 -31.581 1.00 80.50 133 ASP A N 1
ATOM 1038 C CA . ASP A 1 133 ? 2.369 2.408 -30.736 1.00 80.50 133 ASP A CA 1
ATOM 1039 C C . ASP A 1 133 ? 3.570 2.261 -29.802 1.00 80.50 133 ASP A C 1
ATOM 1041 O O . ASP A 1 133 ? 3.533 1.577 -28.780 1.00 80.50 133 ASP A O 1
ATOM 1045 N N . CYS A 1 134 ? 4.675 2.899 -30.180 1.00 75.62 134 CYS A N 1
ATOM 1046 C CA . CYS A 1 134 ? 5.865 2.939 -29.347 1.00 75.62 134 CYS A CA 1
ATOM 1047 C C . CYS A 1 134 ? 5.657 3.857 -28.138 1.00 75.62 134 CYS A C 1
ATOM 1049 O O . CYS A 1 134 ? 5.030 4.915 -28.266 1.00 75.62 134 CYS A O 1
ATOM 1051 N N . PRO A 1 135 ? 6.261 3.524 -26.987 1.00 74.00 135 PRO A N 1
ATOM 1052 C CA . PRO A 1 135 ? 6.275 4.428 -25.851 1.00 74.00 135 PRO A CA 1
ATOM 1053 C C . PRO A 1 135 ? 6.944 5.755 -26.230 1.00 74.00 135 PRO A C 1
ATOM 1055 O O . PRO A 1 135 ? 7.956 5.786 -26.939 1.00 74.00 135 PRO A O 1
ATOM 1058 N N . LYS A 1 136 ? 6.359 6.863 -25.751 1.00 72.38 136 LYS A N 1
ATOM 1059 C CA . LYS A 1 136 ? 6.824 8.231 -26.046 1.00 72.38 136 LYS A CA 1
ATOM 1060 C C . LYS A 1 136 ? 8.276 8.443 -25.621 1.00 72.38 136 LYS A C 1
ATOM 1062 O O . LYS A 1 136 ? 9.043 9.088 -26.330 1.00 72.38 136 LYS A O 1
ATOM 1067 N N . GLU A 1 137 ? 8.655 7.855 -24.493 1.00 80.12 137 GLU A N 1
ATOM 1068 C CA . GLU A 1 137 ? 9.997 7.929 -23.932 1.00 80.12 137 GLU A CA 1
ATOM 1069 C C . GLU A 1 137 ? 10.551 6.508 -23.795 1.00 80.12 137 GLU A C 1
ATOM 1071 O O . GLU A 1 137 ? 9.946 5.649 -23.159 1.00 80.12 137 GLU A O 1
ATOM 1076 N N . PHE A 1 138 ? 11.693 6.250 -24.433 1.00 87.62 138 PHE A N 1
ATOM 1077 C CA . PHE A 1 138 ? 12.431 4.992 -24.315 1.00 87.62 138 PHE A CA 1
ATOM 1078 C C . PHE A 1 138 ? 13.798 5.307 -23.722 1.00 87.62 138 PHE A C 1
ATOM 1080 O O . PHE A 1 138 ? 14.506 6.171 -24.240 1.00 87.62 138 PHE A O 1
ATOM 1087 N N . SER A 1 139 ? 14.178 4.581 -22.674 1.00 87.75 139 SER A N 1
ATOM 1088 C CA . SER A 1 139 ? 15.507 4.657 -22.073 1.00 87.75 139 SER A CA 1
ATOM 1089 C C . SER A 1 139 ? 16.050 3.251 -21.858 1.00 87.75 139 SER A C 1
ATOM 1091 O O . SER A 1 139 ? 15.471 2.461 -21.108 1.00 87.75 139 SER A O 1
ATOM 1093 N N . LEU A 1 140 ? 17.173 2.946 -22.512 1.00 89.50 140 LEU A N 1
ATOM 1094 C CA . LEU A 1 140 ? 17.844 1.649 -22.413 1.00 89.50 140 LEU A CA 1
ATOM 1095 C C . LEU A 1 140 ? 18.176 1.310 -20.956 1.00 89.50 140 LEU A C 1
ATOM 1097 O O . LEU A 1 140 ? 17.837 0.234 -20.472 1.00 89.50 140 LEU A O 1
ATOM 1101 N N . VAL A 1 141 ? 18.768 2.277 -20.255 1.00 90.38 141 VAL A N 1
ATOM 1102 C CA . VAL A 1 141 ? 19.192 2.144 -18.860 1.00 90.38 141 VAL A CA 1
ATOM 1103 C C . VAL A 1 141 ? 18.001 1.828 -17.956 1.00 90.38 141 VAL A C 1
ATOM 1105 O O . VAL A 1 141 ? 18.070 0.886 -17.178 1.00 90.38 141 VAL A O 1
ATOM 1108 N N . SER A 1 142 ? 16.877 2.540 -18.105 1.00 86.38 142 SER A N 1
ATOM 1109 C CA . SER A 1 142 ? 15.685 2.303 -17.270 1.00 86.38 142 SER A CA 1
ATOM 1110 C C . SER A 1 142 ? 15.025 0.937 -17.492 1.00 86.38 142 SER A C 1
ATOM 1112 O O . SER A 1 142 ? 14.357 0.436 -16.595 1.00 86.38 142 SER A O 1
ATOM 1114 N N . ASN A 1 143 ? 15.212 0.333 -18.672 1.00 87.56 143 ASN A N 1
ATOM 1115 C CA . ASN A 1 143 ? 14.640 -0.974 -19.004 1.00 87.56 143 ASN A CA 1
ATOM 1116 C C . ASN A 1 143 ? 15.507 -2.146 -18.517 1.00 87.56 143 ASN A C 1
ATOM 1118 O O . ASN A 1 143 ? 14.995 -3.252 -18.369 1.00 87.56 143 ASN A O 1
ATOM 1122 N N . LEU A 1 144 ? 16.810 -1.930 -18.311 1.00 90.06 144 LEU A N 1
ATOM 1123 C CA . LEU A 1 144 ? 17.777 -3.000 -18.037 1.00 90.06 144 LEU A CA 1
ATOM 1124 C C . LEU A 1 144 ? 18.421 -2.915 -16.651 1.00 90.06 144 LEU A C 1
ATOM 1126 O O . LEU A 1 144 ? 18.934 -3.919 -16.161 1.00 90.06 144 LEU A O 1
ATOM 1130 N N . ALA A 1 145 ? 18.402 -1.742 -16.021 1.00 90.94 145 ALA A N 1
ATOM 1131 C CA . ALA A 1 145 ? 19.044 -1.508 -14.740 1.00 90.94 145 ALA A CA 1
ATOM 1132 C C . ALA A 1 145 ? 18.126 -0.740 -13.788 1.00 90.94 145 ALA A C 1
ATOM 1134 O O . ALA A 1 145 ? 17.434 0.211 -14.152 1.00 90.94 145 ALA A O 1
ATOM 1135 N N . THR A 1 146 ? 18.164 -1.134 -12.521 1.00 92.81 146 THR A N 1
ATOM 1136 C CA . THR A 1 146 ? 17.501 -0.402 -11.443 1.00 92.81 146 THR A CA 1
ATOM 1137 C C . THR A 1 146 ? 18.365 0.778 -10.981 1.00 92.81 146 THR A C 1
ATOM 1139 O O . THR A 1 146 ? 19.597 0.705 -11.032 1.00 92.81 146 THR A O 1
ATOM 1142 N N . PRO A 1 147 ? 17.764 1.852 -10.432 1.00 92.50 147 PRO A N 1
ATOM 1143 C CA . PRO A 1 147 ? 18.522 2.969 -9.863 1.00 92.50 147 PRO A CA 1
ATOM 1144 C C . PRO A 1 147 ? 19.533 2.546 -8.787 1.00 92.50 147 PRO A C 1
ATOM 1146 O O . PRO A 1 147 ? 20.571 3.185 -8.625 1.00 92.50 147 PRO A O 1
ATOM 1149 N N . MET A 1 148 ? 19.245 1.457 -8.064 1.00 93.88 148 MET A N 1
ATOM 1150 C CA . MET A 1 148 ? 20.145 0.897 -7.059 1.00 93.88 148 MET A CA 1
ATOM 1151 C C . MET A 1 148 ? 21.394 0.276 -7.697 1.00 93.88 148 MET A C 1
ATOM 1153 O O . MET A 1 148 ? 22.497 0.603 -7.280 1.00 93.88 148 MET A O 1
ATOM 1157 N N . GLN A 1 149 ? 21.241 -0.514 -8.765 1.00 93.88 149 GLN A N 1
ATOM 1158 C CA . GLN A 1 149 ? 22.380 -1.081 -9.502 1.00 93.88 149 GLN A CA 1
ATOM 1159 C C . GLN A 1 149 ? 23.277 0.008 -10.102 1.00 93.88 149 GLN A C 1
ATOM 1161 O O . GLN A 1 149 ? 24.497 -0.060 -9.982 1.00 93.88 149 GLN A O 1
ATOM 1166 N N . ILE A 1 150 ? 22.680 1.053 -10.684 1.00 93.25 150 ILE A N 1
ATOM 1167 C CA . ILE A 1 150 ? 23.433 2.190 -11.239 1.00 93.25 150 ILE A CA 1
ATOM 1168 C C . ILE A 1 150 ? 24.223 2.898 -10.134 1.00 93.25 150 ILE A C 1
ATOM 1170 O O . ILE A 1 150 ? 25.380 3.274 -10.322 1.00 93.25 150 ILE A O 1
ATOM 1174 N N . ARG A 1 151 ? 23.614 3.070 -8.955 1.00 93.69 151 ARG A N 1
ATOM 1175 C CA . ARG A 1 151 ? 24.297 3.648 -7.796 1.00 93.69 151 ARG A CA 1
ATOM 1176 C C . ARG A 1 151 ? 25.486 2.793 -7.364 1.00 93.69 151 ARG A C 1
ATOM 1178 O O . ARG A 1 151 ? 26.535 3.360 -7.069 1.00 93.69 151 ARG A O 1
ATOM 1185 N N . ASP A 1 152 ? 25.341 1.474 -7.354 1.00 95.94 152 ASP A N 1
ATOM 1186 C CA . ASP A 1 152 ? 26.431 0.562 -7.005 1.00 95.94 152 ASP A CA 1
ATOM 1187 C C . ASP A 1 152 ? 27.585 0.660 -8.013 1.00 95.94 152 ASP A C 1
ATOM 1189 O O . ASP A 1 152 ? 28.744 0.748 -7.609 1.00 95.94 152 ASP A O 1
ATOM 1193 N N . TRP A 1 153 ? 27.296 0.757 -9.315 1.00 95.31 153 TRP A N 1
ATOM 1194 C CA . TRP A 1 153 ? 28.326 0.995 -10.331 1.00 95.31 153 TRP A CA 1
ATOM 1195 C C . TRP A 1 153 ? 29.051 2.325 -10.132 1.00 95.31 153 TRP A C 1
ATOM 1197 O O . TRP A 1 153 ? 30.278 2.374 -10.202 1.00 95.31 153 TRP A O 1
ATOM 1207 N N . ASN A 1 154 ? 28.316 3.392 -9.816 1.00 93.75 154 ASN A N 1
ATOM 1208 C CA . ASN A 1 154 ? 28.912 4.699 -9.543 1.00 93.75 154 ASN A CA 1
ATOM 1209 C C . ASN A 1 154 ? 29.823 4.664 -8.304 1.00 93.75 154 ASN A C 1
ATOM 1211 O O . ASN A 1 154 ? 30.878 5.296 -8.294 1.00 93.75 154 ASN A O 1
ATOM 1215 N N . ILE A 1 155 ? 29.458 3.896 -7.267 1.00 95.50 155 ILE A N 1
ATOM 1216 C CA . ILE A 1 155 ? 30.320 3.650 -6.096 1.00 95.50 155 ILE A CA 1
ATOM 1217 C C . ILE A 1 155 ? 31.597 2.908 -6.514 1.00 95.50 155 ILE A C 1
ATOM 1219 O O . ILE A 1 155 ? 32.679 3.212 -6.014 1.00 95.50 155 ILE A O 1
ATOM 1223 N N . MET A 1 156 ? 31.494 1.998 -7.483 1.00 94.81 156 MET A N 1
ATOM 1224 C CA . MET A 1 156 ? 32.628 1.300 -8.099 1.00 94.81 156 MET A CA 1
ATOM 1225 C C . MET A 1 156 ? 33.384 2.149 -9.136 1.00 94.81 156 MET A C 1
ATOM 1227 O O . MET A 1 156 ? 34.152 1.616 -9.933 1.00 94.81 156 MET A O 1
ATOM 1231 N N . SER A 1 157 ? 33.236 3.477 -9.091 1.00 94.06 157 SER A N 1
ATOM 1232 C CA . SER A 1 157 ? 33.911 4.447 -9.965 1.00 94.06 157 SER A CA 1
ATOM 1233 C C . SER A 1 157 ? 33.466 4.435 -11.432 1.00 94.06 157 SER A C 1
ATOM 1235 O O . SER A 1 157 ? 34.173 4.989 -12.277 1.00 94.06 157 SER A O 1
ATOM 1237 N N . LEU A 1 158 ? 32.299 3.863 -11.758 1.00 94.69 158 LEU A N 1
ATOM 1238 C CA . LEU A 1 158 ? 31.676 4.115 -13.057 1.00 94.69 158 LEU A CA 1
ATOM 1239 C C . LEU A 1 158 ? 31.299 5.607 -13.149 1.00 94.69 158 LEU A C 1
ATOM 1241 O O . LEU A 1 158 ? 30.683 6.140 -12.221 1.00 94.69 158 LEU A O 1
ATOM 1245 N N . PRO A 1 159 ? 31.650 6.310 -14.238 1.00 94.50 159 PRO A N 1
ATOM 1246 C CA . PRO A 1 159 ? 31.172 7.666 -14.456 1.00 94.50 159 PRO A CA 1
ATOM 1247 C C . PRO A 1 159 ? 29.642 7.711 -14.554 1.00 94.50 159 PRO A C 1
ATOM 1249 O O . PRO A 1 159 ? 29.018 6.861 -15.186 1.00 94.50 159 PRO A O 1
ATOM 1252 N N . SER A 1 160 ? 29.035 8.739 -13.963 1.00 89.75 160 SER A N 1
ATOM 1253 C CA . SER A 1 160 ? 27.577 8.887 -13.886 1.00 89.75 160 SER A CA 1
ATOM 1254 C C . SER A 1 160 ? 26.923 9.435 -15.161 1.00 89.75 160 SER A C 1
ATOM 1256 O O . SER A 1 160 ? 25.724 9.725 -15.160 1.00 89.75 160 SER A O 1
ATOM 1258 N N . ASP A 1 161 ? 27.682 9.619 -16.243 1.00 91.25 161 ASP A N 1
ATOM 1259 C CA . ASP A 1 161 ? 27.133 10.072 -17.516 1.00 91.25 161 ASP A CA 1
ATOM 1260 C C . ASP A 1 161 ? 26.363 8.953 -18.230 1.00 91.25 161 ASP A C 1
ATOM 1262 O O . ASP A 1 161 ? 26.656 7.765 -18.097 1.00 91.25 161 ASP A O 1
ATOM 1266 N N . THR A 1 162 ? 25.373 9.340 -19.033 1.00 85.75 162 THR A N 1
ATOM 1267 C CA . THR A 1 162 ? 24.471 8.396 -19.703 1.00 85.75 162 THR A CA 1
ATOM 1268 C C . THR A 1 162 ? 25.210 7.409 -20.604 1.00 85.75 162 THR A C 1
ATOM 1270 O O . THR A 1 162 ? 24.817 6.252 -20.670 1.00 85.75 162 THR A O 1
ATOM 1273 N N . THR A 1 163 ? 26.291 7.827 -21.270 1.00 87.44 163 THR A N 1
ATOM 1274 C CA . THR A 1 163 ? 27.010 6.942 -22.200 1.00 87.44 163 THR A CA 1
ATOM 1275 C C . THR A 1 163 ? 27.796 5.883 -21.434 1.00 87.44 163 THR A C 1
ATOM 1277 O O . THR A 1 163 ? 27.806 4.725 -21.840 1.00 87.44 163 THR A O 1
ATOM 1280 N N . SER A 1 164 ? 28.429 6.257 -20.320 1.00 90.38 164 SER A N 1
ATOM 1281 C CA . SER A 1 164 ? 29.127 5.313 -19.442 1.00 90.38 164 SER A CA 1
ATOM 1282 C C . SER A 1 164 ? 28.175 4.298 -18.817 1.00 90.38 164 SER A C 1
ATOM 1284 O O . SER A 1 164 ? 28.494 3.114 -18.801 1.00 90.38 164 SER A O 1
ATOM 1286 N N . VAL A 1 165 ? 26.986 4.727 -18.382 1.00 90.31 165 VAL A N 1
ATOM 1287 C CA . VAL A 1 165 ? 25.965 3.820 -17.830 1.00 90.31 165 VAL A CA 1
ATOM 1288 C C . VAL A 1 165 ? 25.342 2.921 -18.905 1.00 90.31 165 VAL A C 1
ATOM 1290 O O . VAL A 1 165 ? 25.058 1.764 -18.629 1.00 90.31 165 VAL A O 1
ATOM 1293 N N . GLU A 1 166 ? 25.162 3.402 -20.138 1.00 89.62 166 GLU A N 1
ATOM 1294 C CA . GLU A 1 166 ? 24.731 2.563 -21.271 1.00 89.62 166 GLU A CA 1
ATOM 1295 C C . GLU A 1 166 ? 25.776 1.519 -21.693 1.00 89.62 166 GLU A C 1
ATOM 1297 O O . GLU A 1 166 ? 25.421 0.528 -22.329 1.00 89.62 166 GLU A O 1
ATOM 1302 N N . ASN A 1 167 ? 27.057 1.772 -21.413 1.00 88.88 167 ASN A N 1
ATOM 1303 C CA . ASN A 1 167 ? 28.162 0.887 -21.782 1.00 88.88 167 ASN A CA 1
ATOM 1304 C C . ASN A 1 167 ? 28.521 -0.138 -20.693 1.00 88.88 167 ASN A C 1
ATOM 1306 O O . ASN A 1 167 ? 29.296 -1.048 -20.993 1.00 88.88 167 ASN A O 1
ATOM 1310 N N . ALA A 1 168 ? 28.053 0.060 -19.458 1.00 86.62 168 ALA A N 1
ATOM 1311 C CA . ALA A 1 168 ? 28.298 -0.833 -18.325 1.00 86.62 168 ALA A CA 1
ATOM 1312 C C . ALA A 1 168 ? 27.625 -2.198 -18.526 1.00 86.62 168 ALA A C 1
ATOM 1314 O O . ALA A 1 168 ? 28.275 -3.211 -18.177 1.00 86.62 168 ALA A O 1
#

InterPro domains:
  IPR024743 Dynein heavy chain, coiled coil stalk [PF12777] (1-122)
  IPR026983 Dynein heavy chain [PTHR22878] (1-168)

Sequence (168 aa):
APKRAALESAQEKLDEMNAVLEAAQEKLQEVEDELEHLQSTYDTSVAEKQDLEFRIDLSSKRLQAASMLTSSLAAEVVRWDSLLENLEKEMQCLPLNVFLASACIAYFGAFTASYRLKLVEKWKGLLVAKGLDCPKEFSLVSNLATPMQIRDWNIMSLPSDTTSVENA

pLDDT: mean 91.91, std 5.92, range [54.22, 98.12]